Protein AF-A0AAV4I050-F1 (afdb_monomer_lite)

pLDDT: mean 77.62, std 15.53, range [35.84, 94.88]

Sequence (88 aa):
MNSDKLFLPVPDLKVTGGPLYLADLEELVPGQVCLKCPWHKWTFSIDSGCSIKPAGRGLVAKTYPVKVNREGQIYIGFDSFGPSAFEI

Secondary structure (DSSP, 8-state):
-----B----TT-TTT---GGGPEEEEEETTEEEEE-TTT--EEETTT-BEEESTTS--B---B-EEE-TT--EEE--S---GGGG--

Organism: NCBI:txid1093978

Radius of gyration: 14.41 Å; chains: 1; bounding box: 30×42×34 Å

Structure (mmCI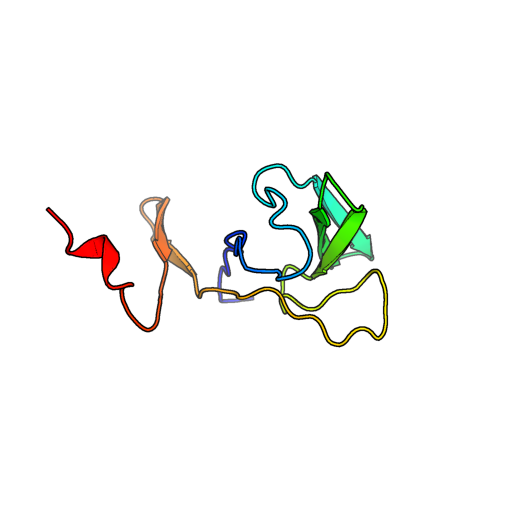F, N/CA/C/O backbone):
data_AF-A0AAV4I050-F1
#
_entry.id   AF-A0AAV4I050-F1
#
loop_
_atom_site.group_PDB
_atom_site.id
_atom_site.type_symbol
_atom_site.label_atom_id
_atom_site.label_alt_id
_atom_site.label_comp_id
_atom_site.label_asym_id
_atom_site.label_entity_id
_atom_site.label_seq_id
_atom_site.pdbx_PDB_ins_code
_atom_site.Cartn_x
_atom_site.Cartn_y
_atom_site.Cartn_z
_atom_site.occupancy
_atom_site.B_iso_or_equiv
_atom_site.auth_seq_id
_atom_site.auth_comp_id
_atom_site.auth_asym_id
_atom_site.auth_atom_id
_atom_site.pdbx_PDB_model_num
ATOM 1 N N . MET A 1 1 ? -12.159 15.594 -0.288 1.00 35.84 1 MET A N 1
ATOM 2 C CA . MET A 1 1 ? -11.368 14.368 -0.518 1.00 35.84 1 MET A CA 1
ATOM 3 C C . MET A 1 1 ? -11.959 13.310 0.393 1.00 35.84 1 MET A C 1
ATOM 5 O O . MET A 1 1 ? -11.801 13.425 1.594 1.00 35.84 1 MET A O 1
ATOM 9 N N . ASN A 1 2 ? -12.795 12.425 -0.152 1.00 40.41 2 ASN A N 1
ATOM 10 C CA . ASN A 1 2 ? -13.674 11.535 0.613 1.00 40.41 2 ASN A CA 1
ATOM 11 C C . ASN A 1 2 ? -13.476 10.103 0.110 1.00 40.41 2 ASN A C 1
ATOM 13 O O . ASN A 1 2 ? -14.062 9.746 -0.907 1.00 40.41 2 ASN A O 1
ATOM 17 N N . SER A 1 3 ? -12.627 9.342 0.802 1.00 39.56 3 SER A N 1
ATOM 18 C CA . SER A 1 3 ? -12.642 7.876 0.929 1.00 39.56 3 SER A CA 1
ATOM 19 C C . SER A 1 3 ? -11.283 7.447 1.487 1.00 39.56 3 SER A C 1
ATOM 21 O O . SER A 1 3 ? -10.302 7.404 0.743 1.00 39.56 3 SER A O 1
ATOM 23 N N . ASP A 1 4 ? -11.232 7.161 2.785 1.00 56.41 4 ASP A N 1
ATOM 24 C CA . ASP A 1 4 ? -10.038 6.689 3.489 1.00 56.41 4 ASP A CA 1
ATOM 25 C C . ASP A 1 4 ? -9.710 5.260 3.036 1.00 56.41 4 ASP A C 1
ATOM 27 O O . ASP A 1 4 ? -10.216 4.287 3.585 1.00 56.41 4 ASP A O 1
ATOM 31 N N . LYS A 1 5 ? -8.911 5.097 1.980 1.00 54.34 5 LYS A N 1
ATOM 32 C CA . LYS A 1 5 ? -8.451 3.773 1.540 1.00 54.34 5 LYS A CA 1
ATOM 33 C C . LYS A 1 5 ? -7.295 3.318 2.434 1.00 54.34 5 LYS A C 1
ATOM 35 O O . LYS A 1 5 ? -6.307 4.032 2.568 1.00 54.34 5 LYS A O 1
ATOM 40 N N . LEU A 1 6 ? -7.389 2.120 3.008 1.00 55.44 6 LEU A N 1
ATOM 41 C CA . LEU A 1 6 ? -6.271 1.466 3.690 1.00 55.44 6 LEU A CA 1
ATOM 42 C C . LEU A 1 6 ? -5.707 0.409 2.754 1.00 55.44 6 LEU A C 1
ATOM 44 O O . LEU A 1 6 ? -6.436 -0.368 2.134 1.00 55.44 6 LEU A O 1
ATOM 48 N N . PHE A 1 7 ? -4.389 0.362 2.680 1.00 56.16 7 PHE A N 1
ATOM 49 C CA . PHE A 1 7 ? -3.682 -0.578 1.835 1.00 56.16 7 PHE A CA 1
ATOM 50 C C . PHE A 1 7 ? -3.239 -1.690 2.746 1.00 56.16 7 PHE A C 1
ATOM 52 O O . PHE A 1 7 ? -2.318 -1.519 3.539 1.00 56.16 7 PHE A O 1
ATOM 59 N N . LEU A 1 8 ? -3.931 -2.821 2.664 1.00 49.97 8 LEU A N 1
ATOM 60 C CA . LEU A 1 8 ? -3.393 -4.020 3.263 1.00 49.97 8 LEU A CA 1
ATOM 61 C C . LEU A 1 8 ? -2.347 -4.593 2.307 1.00 49.97 8 LEU A C 1
ATOM 63 O O . LEU A 1 8 ? -2.656 -4.812 1.133 1.00 49.97 8 LEU A O 1
ATOM 67 N N . PRO A 1 9 ? -1.128 -4.852 2.800 1.00 46.22 9 PRO A N 1
ATOM 68 C CA . PRO A 1 9 ? -0.178 -5.746 2.164 1.00 46.22 9 PRO A CA 1
ATOM 69 C C . PRO A 1 9 ? -0.896 -7.004 1.695 1.00 46.22 9 PRO A C 1
ATOM 71 O O . PRO A 1 9 ? -1.235 -7.852 2.515 1.00 46.22 9 PRO A O 1
ATOM 74 N N . VAL A 1 10 ? -1.154 -7.156 0.399 1.00 44.34 10 VAL A N 1
ATOM 75 C CA . VAL A 1 10 ? -1.475 -8.496 -0.085 1.00 44.34 10 VAL A CA 1
ATOM 76 C C . VAL A 1 10 ? -0.170 -9.278 -0.120 1.00 44.34 10 VAL A C 1
ATOM 78 O O . VAL A 1 10 ? 0.754 -8.862 -0.826 1.00 44.34 10 VAL A O 1
ATOM 81 N N . PRO A 1 11 ? -0.089 -10.417 0.582 1.00 44.06 11 PRO A N 1
ATOM 82 C CA . PRO A 1 11 ? 1.060 -11.312 0.486 1.00 44.06 11 PRO A CA 1
ATOM 83 C C . PRO A 1 11 ? 1.232 -11.902 -0.929 1.00 44.06 11 PRO A C 1
ATOM 85 O O . PRO A 1 11 ? 2.305 -12.387 -1.265 1.00 44.06 11 PRO A O 1
ATOM 88 N N . ASP A 1 12 ? 0.220 -11.782 -1.795 1.00 46.25 12 ASP A N 1
ATOM 89 C CA . ASP A 1 12 ? 0.175 -12.399 -3.126 1.00 46.25 12 ASP A CA 1
ATOM 90 C C . ASP A 1 12 ? 0.717 -11.538 -4.277 1.00 46.25 12 ASP A C 1
ATOM 92 O O . ASP A 1 12 ? 0.352 -11.728 -5.443 1.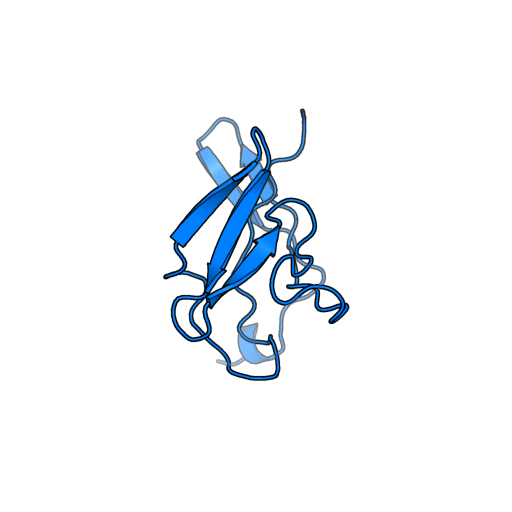00 46.25 12 ASP A O 1
ATOM 96 N N . LEU A 1 13 ? 1.662 -10.631 -4.013 1.00 49.59 13 LEU A N 1
ATOM 97 C CA . LEU A 1 13 ? 2.557 -10.215 -5.092 1.00 49.59 13 LEU A CA 1
ATOM 98 C C . LEU A 1 13 ? 3.441 -11.429 -5.429 1.00 49.59 13 LEU A C 1
ATOM 100 O O . LEU A 1 13 ? 4.511 -11.608 -4.844 1.00 49.59 13 LEU A O 1
ATOM 104 N N . LYS A 1 14 ? 2.930 -12.268 -6.345 1.00 46.19 14 LYS A N 1
ATOM 105 C CA . LYS A 1 14 ? 3.349 -13.625 -6.761 1.00 46.19 14 LYS A CA 1
ATOM 106 C C . LYS A 1 14 ? 4.822 -13.828 -7.141 1.00 46.19 14 LYS A C 1
ATOM 108 O O . LYS A 1 14 ? 5.169 -14.868 -7.688 1.00 46.19 14 LYS A O 1
ATOM 113 N N . VAL A 1 15 ? 5.697 -12.868 -6.872 1.00 45.22 15 VAL A N 1
ATOM 114 C CA . VAL A 1 15 ? 7.121 -12.993 -7.157 1.00 45.22 15 VAL A CA 1
ATOM 115 C C . VAL A 1 15 ? 7.969 -13.083 -5.887 1.00 45.22 15 VAL A C 1
ATOM 117 O O . VAL A 1 15 ? 8.993 -13.745 -5.967 1.00 45.22 15 VAL A O 1
ATOM 120 N N . THR A 1 16 ? 7.554 -12.578 -4.709 1.00 51.41 16 THR A N 1
ATOM 121 C CA . THR A 1 16 ? 8.379 -12.760 -3.482 1.00 51.41 16 THR A CA 1
ATOM 122 C C . THR A 1 16 ? 7.700 -12.624 -2.106 1.00 51.41 16 THR A C 1
ATOM 124 O O . THR A 1 16 ? 8.403 -12.784 -1.117 1.00 51.41 16 THR A O 1
ATOM 127 N N . GLY A 1 17 ? 6.395 -12.356 -1.963 1.00 58.38 17 GLY A N 1
ATOM 128 C CA . GLY A 1 17 ? 5.728 -12.448 -0.641 1.00 58.38 17 GLY A CA 1
ATOM 129 C C . GLY A 1 17 ? 6.294 -11.555 0.481 1.00 58.38 17 GLY A C 1
ATOM 130 O O . GLY A 1 17 ? 6.202 -11.901 1.657 1.00 58.38 17 GLY A O 1
ATOM 131 N N . GLY A 1 18 ? 6.917 -10.422 0.136 1.00 61.78 18 GLY A N 1
ATOM 132 C CA . GLY A 1 18 ? 7.542 -9.537 1.120 1.00 61.78 18 GLY A CA 1
ATOM 133 C C . GLY A 1 18 ? 6.530 -8.854 2.055 1.00 61.78 18 GLY A C 1
ATOM 134 O O . GLY A 1 18 ? 5.428 -8.506 1.621 1.00 61.78 18 GLY A O 1
ATOM 135 N N . PRO A 1 19 ? 6.893 -8.604 3.326 1.00 70.25 19 PRO A N 1
ATOM 136 C CA . PRO A 1 19 ? 6.007 -8.031 4.329 1.00 70.25 19 PRO A CA 1
ATOM 137 C C . PRO A 1 19 ? 5.795 -6.538 4.065 1.00 70.25 19 PRO A C 1
ATOM 139 O O . PRO A 1 19 ? 6.529 -5.698 4.584 1.00 70.25 19 PRO A O 1
ATOM 142 N N . LEU A 1 20 ? 4.780 -6.171 3.273 1.00 72.56 20 LEU A N 1
ATOM 143 C CA . LEU A 1 20 ? 4.504 -4.748 3.020 1.00 72.56 20 LEU A CA 1
ATOM 144 C C . LEU A 1 20 ? 4.027 -4.005 4.284 1.00 72.56 20 LEU A C 1
ATOM 146 O O . LEU A 1 20 ? 4.002 -2.784 4.279 1.00 72.56 20 LEU A O 1
ATOM 150 N N . TYR A 1 21 ? 3.698 -4.699 5.381 1.00 76.12 21 TYR A N 1
ATOM 151 C CA . TYR A 1 21 ? 3.410 -4.050 6.670 1.00 76.12 21 TYR A CA 1
ATOM 152 C C . TYR A 1 21 ? 4.675 -3.473 7.331 1.00 76.12 21 TYR A C 1
ATOM 154 O O . TYR A 1 21 ? 4.568 -2.667 8.246 1.00 76.12 21 TYR A O 1
ATOM 162 N N . LEU A 1 22 ? 5.863 -3.879 6.866 1.00 81.25 22 LEU A N 1
ATOM 163 C CA . LEU A 1 22 ? 7.165 -3.325 7.252 1.00 81.25 22 LEU A CA 1
ATOM 164 C C . LEU A 1 22 ? 7.703 -2.329 6.216 1.00 81.25 22 LEU A C 1
ATOM 166 O O . LEU A 1 22 ? 8.884 -1.993 6.242 1.00 81.25 22 LEU A O 1
ATOM 170 N N . ALA A 1 23 ? 6.891 -1.948 5.233 1.00 84.50 23 ALA A N 1
ATOM 171 C CA . ALA A 1 23 ? 7.322 -1.038 4.191 1.00 84.50 23 ALA A CA 1
ATOM 172 C C . ALA A 1 23 ? 7.372 0.405 4.683 1.00 84.50 23 ALA A C 1
ATOM 174 O O . ALA A 1 23 ? 6.522 0.845 5.457 1.00 84.50 23 ALA A O 1
ATOM 175 N N . ASP A 1 24 ? 8.334 1.147 4.145 1.00 88.25 24 ASP A N 1
ATOM 176 C CA . ASP A 1 24 ? 8.413 2.584 4.353 1.00 88.25 24 ASP A CA 1
ATOM 177 C C . ASP A 1 24 ? 7.307 3.285 3.554 1.00 88.25 24 ASP A C 1
ATOM 179 O O . ASP A 1 24 ? 7.024 2.928 2.400 1.00 88.25 24 ASP A O 1
ATOM 183 N N . LEU A 1 25 ? 6.703 4.301 4.170 1.00 89.62 25 LEU A N 1
ATOM 184 C CA . LEU A 1 25 ? 5.854 5.269 3.485 1.00 89.62 25 LEU A CA 1
ATOM 185 C C . LEU A 1 25 ? 6.735 6.424 3.008 1.00 89.62 25 LEU A C 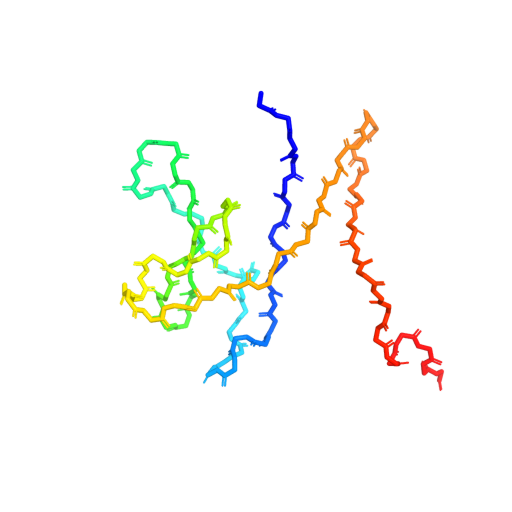1
ATOM 187 O O . LEU A 1 25 ? 7.338 7.125 3.817 1.00 89.62 25 LEU A O 1
ATOM 191 N N . GLU A 1 26 ? 6.813 6.616 1.696 1.00 89.44 26 GLU A N 1
ATOM 192 C CA . GLU A 1 26 ? 7.610 7.669 1.068 1.00 89.44 26 GLU A CA 1
ATOM 193 C C . GLU A 1 26 ? 6.716 8.551 0.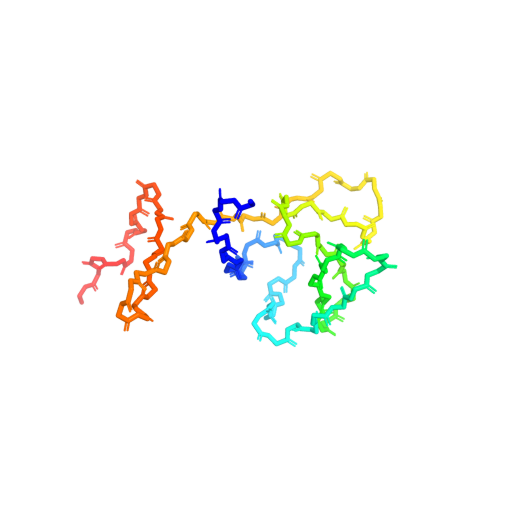197 1.00 89.44 26 GLU A C 1
ATOM 195 O O . GLU A 1 26 ? 5.910 8.057 -0.593 1.00 89.44 26 GLU A O 1
ATOM 200 N N . GLU A 1 27 ? 6.886 9.865 0.291 1.00 89.75 27 GLU A N 1
ATOM 201 C CA . GLU A 1 27 ? 6.292 10.808 -0.652 1.00 89.75 27 GLU A CA 1
ATOM 202 C C . GLU A 1 27 ? 7.258 11.004 -1.828 1.00 89.75 27 GLU A C 1
ATOM 204 O O . GLU A 1 27 ? 8.355 11.538 -1.663 1.00 89.75 27 GLU A O 1
ATOM 209 N N . LEU A 1 28 ? 6.893 10.515 -3.019 1.00 85.75 28 LEU A N 1
ATOM 210 C CA . LEU A 1 28 ? 7.767 10.617 -4.200 1.00 85.75 28 LEU A CA 1
ATOM 211 C C . LEU A 1 28 ? 7.677 11.986 -4.882 1.00 85.75 28 LEU A C 1
ATOM 213 O O . LEU A 1 28 ? 8.667 12.470 -5.427 1.00 85.75 28 LEU A O 1
ATOM 217 N N . VAL A 1 29 ? 6.485 12.578 -4.872 1.00 86.12 29 VAL A N 1
ATOM 218 C CA . VAL A 1 29 ? 6.180 13.944 -5.313 1.00 86.12 29 VAL A CA 1
ATOM 219 C C . VAL A 1 29 ? 5.096 14.504 -4.387 1.00 86.12 29 VAL A C 1
ATOM 221 O O . VAL A 1 29 ? 4.363 13.701 -3.802 1.00 86.12 29 VAL A O 1
ATOM 224 N N . PRO A 1 30 ? 4.951 15.837 -4.263 1.00 88.62 30 PRO A N 1
ATOM 225 C CA . PRO A 1 30 ? 3.964 16.435 -3.369 1.00 88.62 30 PRO A CA 1
ATOM 226 C C . PRO A 1 30 ? 2.552 15.867 -3.579 1.00 88.62 30 PRO A C 1
ATOM 228 O O . PRO A 1 30 ? 2.004 15.929 -4.680 1.00 88.62 30 PRO A O 1
ATOM 231 N N . GLY A 1 31 ? 1.973 15.306 -2.520 1.00 83.75 31 GLY A N 1
ATOM 232 C CA . GLY A 1 31 ? 0.659 14.674 -2.481 1.00 83.75 31 GLY A CA 1
ATOM 233 C C . GLY A 1 31 ? 0.621 13.196 -2.881 1.00 83.75 31 GLY A C 1
ATOM 234 O O . GLY A 1 31 ? -0.434 12.582 -2.747 1.00 83.75 31 GLY A O 1
ATOM 235 N N . GLN A 1 32 ? 1.724 12.601 -3.350 1.00 85.19 32 GLN A N 1
ATOM 236 C CA . GLN A 1 32 ? 1.762 11.200 -3.781 1.00 85.19 32 GLN A CA 1
ATOM 237 C C . GLN A 1 32 ? 2.507 10.320 -2.773 1.00 85.19 32 GLN A C 1
ATOM 239 O O . GLN A 1 32 ? 3.713 10.073 -2.898 1.00 85.19 32 GLN A O 1
ATOM 244 N N . VAL A 1 33 ? 1.761 9.776 -1.811 1.00 88.75 33 VAL A N 1
ATOM 245 C CA . VAL A 1 33 ? 2.295 8.804 -0.851 1.00 88.75 33 VAL A CA 1
ATOM 246 C C . VAL A 1 33 ? 2.399 7.431 -1.512 1.00 88.75 33 VAL A C 1
ATOM 248 O O . VAL A 1 33 ? 1.476 6.931 -2.164 1.00 88.75 33 VAL A O 1
ATOM 251 N N . CYS A 1 34 ? 3.558 6.812 -1.359 1.00 88.44 34 CYS A N 1
ATOM 252 C CA . CYS A 1 34 ? 3.872 5.509 -1.903 1.00 88.44 34 CYS A CA 1
ATOM 253 C C . CYS A 1 34 ? 4.380 4.574 -0.810 1.00 88.44 34 CYS A C 1
ATOM 255 O O . CYS A 1 34 ? 5.007 4.992 0.158 1.00 88.44 34 CYS A O 1
ATOM 257 N N . LEU A 1 35 ? 4.149 3.284 -1.011 1.00 88.75 35 LEU A N 1
ATOM 258 C CA . LEU A 1 35 ? 4.652 2.215 -0.167 1.00 88.75 35 LEU A CA 1
ATOM 259 C C . LEU A 1 35 ? 5.886 1.597 -0.823 1.00 88.75 35 LEU A C 1
ATOM 261 O O . LEU A 1 35 ? 5.815 1.178 -1.982 1.00 88.75 35 LEU A O 1
ATOM 265 N N . LYS A 1 36 ? 7.001 1.489 -0.096 1.00 88.62 36 LYS A N 1
ATOM 266 C CA . LYS A 1 36 ? 8.251 0.898 -0.591 1.00 88.62 36 LYS A CA 1
ATOM 267 C C . LYS A 1 36 ? 8.589 -0.404 0.122 1.00 88.62 36 LYS A C 1
ATOM 269 O O . LYS A 1 36 ? 8.956 -0.424 1.291 1.00 88.62 36 LYS A O 1
ATOM 274 N N . CYS A 1 37 ? 8.517 -1.505 -0.621 1.00 83.75 37 CYS A N 1
ATOM 275 C CA . CYS A 1 37 ? 8.796 -2.840 -0.105 1.00 83.75 37 CYS A CA 1
ATOM 276 C C . CYS A 1 37 ? 10.221 -2.926 0.480 1.00 83.75 37 CYS A C 1
ATOM 278 O O . CYS A 1 37 ? 11.186 -2.592 -0.219 1.00 83.75 37 CYS A O 1
ATOM 280 N N . PRO A 1 38 ? 10.397 -3.443 1.709 1.00 84.31 38 PRO A N 1
ATOM 281 C CA . PRO A 1 38 ? 11.706 -3.493 2.351 1.00 84.31 38 PRO A CA 1
ATOM 282 C C . PRO A 1 38 ? 12.664 -4.470 1.659 1.00 84.31 38 PRO A C 1
ATOM 284 O O . PRO A 1 38 ? 13.871 -4.232 1.665 1.00 84.31 38 PRO A O 1
ATOM 287 N N . TRP A 1 39 ? 12.143 -5.530 1.031 1.00 83.94 39 TRP A N 1
ATOM 288 C CA . TRP A 1 39 ? 12.952 -6.612 0.461 1.00 83.94 39 TRP A CA 1
ATOM 289 C C . TRP A 1 39 ? 13.552 -6.253 -0.897 1.00 83.94 39 TRP A C 1
ATOM 291 O O . TRP A 1 39 ? 14.765 -6.241 -1.057 1.00 83.94 39 TRP A O 1
ATOM 301 N N . HIS A 1 40 ? 12.710 -5.920 -1.872 1.00 82.88 40 HIS A N 1
ATOM 302 C CA . HIS A 1 40 ? 13.136 -5.699 -3.261 1.00 82.88 40 HIS A CA 1
ATOM 303 C C . HIS A 1 40 ? 12.956 -4.247 -3.724 1.00 82.88 40 HIS A C 1
ATOM 305 O O . HIS A 1 40 ? 13.143 -3.945 -4.900 1.00 82.88 40 HIS A O 1
ATOM 311 N N . LYS A 1 41 ? 12.605 -3.338 -2.802 1.00 86.12 41 LYS A N 1
ATOM 312 C CA . LYS A 1 41 ? 12.503 -1.883 -3.023 1.00 86.12 41 LYS A CA 1
ATOM 313 C C . LYS A 1 41 ? 11.483 -1.460 -4.078 1.00 86.12 41 LYS A C 1
ATOM 315 O O . LYS A 1 41 ? 11.551 -0.346 -4.589 1.00 86.12 41 LYS A O 1
ATOM 320 N N . TRP A 1 42 ? 10.525 -2.330 -4.392 1.00 87.31 42 TRP A N 1
ATOM 321 C CA . TRP A 1 42 ? 9.426 -1.956 -5.274 1.00 87.31 42 TRP A CA 1
ATOM 322 C C . TRP A 1 42 ? 8.536 -0.933 -4.589 1.00 87.31 42 TRP A C 1
ATOM 324 O O . TRP A 1 42 ? 8.255 -1.048 -3.397 1.00 87.31 42 TRP A O 1
ATOM 334 N N . THR A 1 43 ? 8.099 0.047 -5.363 1.00 88.50 43 THR A N 1
ATOM 335 C CA . THR A 1 43 ? 7.310 1.174 -4.893 1.00 88.50 43 THR A CA 1
ATOM 336 C C . THR A 1 43 ? 5.932 1.121 -5.522 1.00 88.50 43 THR A C 1
ATOM 338 O O . THR A 1 43 ? 5.817 0.975 -6.741 1.00 88.50 43 THR A O 1
ATOM 341 N N . PHE A 1 44 ? 4.899 1.263 -4.703 1.00 86.94 44 PHE A N 1
ATOM 342 C CA . PHE A 1 44 ? 3.500 1.208 -5.110 1.00 86.94 44 PHE A CA 1
ATOM 343 C C . PHE A 1 44 ? 2.766 2.467 -4.663 1.00 86.94 44 PHE A C 1
ATOM 345 O O . PHE A 1 44 ? 3.019 2.969 -3.573 1.00 86.94 44 PHE A O 1
ATOM 352 N N . SER A 1 45 ? 1.849 2.967 -5.486 1.00 85.81 45 SER A N 1
ATOM 353 C CA . SER A 1 45 ? 0.971 4.079 -5.109 1.00 85.81 45 SER A CA 1
ATOM 354 C C . SER A 1 45 ? -0.081 3.618 -4.099 1.00 85.81 45 SER A C 1
ATOM 356 O O . SER A 1 45 ? -0.754 2.609 -4.316 1.00 85.81 45 SER A O 1
ATOM 358 N N . ILE A 1 46 ? -0.270 4.415 -3.047 1.00 82.88 46 ILE A N 1
ATOM 359 C CA . ILE A 1 46 ? -1.315 4.255 -2.021 1.00 82.88 46 ILE A CA 1
ATOM 360 C C . ILE A 1 46 ? -2.657 4.834 -2.495 1.00 82.88 46 ILE A C 1
ATOM 362 O O . ILE A 1 46 ? -3.586 4.961 -1.732 1.00 82.88 46 ILE A O 1
ATOM 366 N N . ASP A 1 47 ? -2.844 5.179 -3.762 1.00 81.50 47 ASP A N 1
ATOM 367 C CA . ASP A 1 47 ? -4.183 5.571 -4.249 1.00 81.50 47 ASP A CA 1
ATOM 368 C C . ASP A 1 47 ? -4.786 4.502 -5.155 1.00 81.50 47 ASP A C 1
ATOM 370 O O . ASP A 1 47 ? -6.002 4.260 -5.174 1.00 81.50 47 ASP A O 1
ATOM 374 N N . SER A 1 48 ? -3.898 3.847 -5.902 1.00 80.56 48 SER A N 1
ATOM 375 C CA . SER A 1 48 ? -4.225 2.939 -6.997 1.00 80.56 48 SER A CA 1
ATOM 376 C C . SER A 1 48 ? -3.736 1.508 -6.776 1.00 80.56 48 SER A C 1
ATOM 378 O O . SER A 1 48 ? -4.221 0.599 -7.440 1.00 80.56 48 SER A O 1
ATOM 380 N N . GLY A 1 49 ? -2.761 1.292 -5.888 1.00 81.56 49 GLY A N 1
ATOM 381 C CA . GLY A 1 49 ? -2.039 0.023 -5.767 1.00 81.56 49 GLY A CA 1
ATOM 382 C C . GLY A 1 49 ? -1.053 -0.233 -6.914 1.00 81.56 49 GLY A C 1
ATOM 383 O O . GLY A 1 49 ? -0.316 -1.217 -6.876 1.00 81.56 49 GLY A O 1
ATOM 384 N N . CYS A 1 50 ? -1.000 0.631 -7.933 1.00 85.44 50 CYS A N 1
ATOM 385 C CA . CYS A 1 50 ? -0.128 0.457 -9.090 1.00 85.44 50 CYS A CA 1
ATOM 386 C C . CYS A 1 50 ? 1.351 0.565 -8.705 1.00 85.44 50 CYS A C 1
ATOM 388 O O . CYS A 1 50 ? 1.750 1.442 -7.935 1.00 85.44 50 CYS A O 1
ATOM 390 N N . SER A 1 51 ? 2.180 -0.294 -9.296 1.00 86.50 51 SER A N 1
ATOM 391 C CA . SER A 1 51 ? 3.632 -0.206 -9.187 1.00 86.50 51 SER A CA 1
ATOM 392 C C . SER A 1 51 ? 4.145 1.040 -9.909 1.00 86.50 51 SER A C 1
ATOM 394 O O . SER A 1 51 ? 3.949 1.214 -11.111 1.00 86.50 51 SER A O 1
ATOM 396 N N . ILE A 1 52 ? 4.816 1.902 -9.150 1.00 88.25 52 ILE A N 1
ATOM 397 C CA . ILE A 1 52 ? 5.530 3.083 -9.638 1.00 88.25 52 ILE A CA 1
ATOM 398 C C . ILE A 1 52 ? 6.970 2.708 -9.996 1.00 88.25 52 ILE A C 1
ATOM 400 O O . ILE A 1 52 ? 7.517 3.181 -10.992 1.00 88.25 52 ILE A O 1
ATOM 404 N N . LYS A 1 53 ? 7.591 1.837 -9.190 1.00 86.50 53 LYS A N 1
ATOM 405 C CA . LYS A 1 53 ? 8.943 1.314 -9.419 1.00 86.50 53 LYS A CA 1
ATOM 406 C C . LYS A 1 53 ? 8.963 -0.194 -9.142 1.00 86.50 53 LYS A C 1
ATOM 408 O O . LYS A 1 53 ? 8.576 -0.591 -8.045 1.00 86.50 53 LYS A O 1
ATOM 413 N N . PRO A 1 54 ? 9.454 -1.031 -10.069 1.00 83.31 54 PRO A N 1
ATOM 414 C CA . PRO A 1 54 ? 9.847 -0.699 -11.441 1.00 83.31 54 PRO A CA 1
ATOM 415 C C . PRO A 1 54 ? 8.648 -0.264 -12.305 1.00 83.31 54 PRO A C 1
ATOM 417 O O . PRO A 1 54 ? 7.581 -0.872 -12.256 1.00 83.31 54 PRO A O 1
ATOM 420 N N . ALA A 1 55 ? 8.840 0.769 -13.126 1.00 83.31 55 ALA A N 1
ATOM 421 C CA . ALA A 1 55 ? 7.807 1.253 -14.039 1.00 83.31 55 ALA A CA 1
ATOM 422 C C . ALA A 1 55 ? 7.488 0.224 -15.142 1.00 83.31 55 ALA A C 1
ATOM 424 O O . ALA A 1 55 ? 8.311 -0.630 -15.477 1.00 83.31 55 ALA A O 1
ATOM 425 N N . GLY A 1 56 ? 6.289 0.312 -15.726 1.00 77.38 56 GLY A N 1
ATOM 426 C CA . GLY A 1 56 ? 5.919 -0.448 -16.928 1.00 77.38 56 GLY A CA 1
ATOM 427 C C . GLY A 1 56 ? 5.659 -1.945 -16.724 1.00 77.38 56 GLY A C 1
ATOM 428 O O . GLY A 1 56 ? 5.463 -2.661 -17.699 1.00 77.38 56 GLY A O 1
ATOM 429 N N . ARG A 1 57 ? 5.632 -2.444 -15.481 1.00 74.00 57 ARG A N 1
ATOM 430 C CA . ARG A 1 57 ? 5.327 -3.860 -15.198 1.00 74.00 57 ARG A CA 1
ATOM 431 C C . ARG A 1 57 ? 3.832 -4.184 -15.143 1.00 74.00 57 ARG A C 1
ATOM 433 O O . ARG A 1 57 ? 3.489 -5.358 -15.100 1.00 74.00 57 ARG A O 1
ATOM 440 N N . GLY A 1 58 ? 2.959 -3.172 -15.107 1.00 76.00 58 GLY A N 1
ATOM 441 C CA . GLY A 1 58 ? 1.506 -3.368 -14.996 1.00 76.00 58 GLY A CA 1
ATOM 442 C C . GLY A 1 58 ? 1.072 -4.081 -13.709 1.00 76.00 58 GLY A C 1
ATOM 443 O O . GLY A 1 58 ? -0.019 -4.635 -13.650 1.00 76.00 58 GLY A O 1
ATOM 444 N N . LEU A 1 59 ? 1.936 -4.108 -12.690 1.00 79.81 59 LEU A N 1
ATOM 445 C CA . LEU A 1 59 ? 1.661 -4.786 -11.429 1.00 79.81 59 LEU A CA 1
ATOM 446 C C . LEU A 1 59 ? 0.839 -3.877 -10.529 1.00 79.81 59 LEU A C 1
ATOM 448 O O . LEU A 1 59 ? 1.198 -2.719 -10.314 1.00 79.81 59 LEU A O 1
ATOM 452 N N . VAL A 1 60 ? -0.240 -4.428 -9.986 1.00 81.31 60 VAL A N 1
ATOM 453 C CA . VAL A 1 60 ? -1.159 -3.729 -9.093 1.00 81.31 60 VAL A CA 1
ATOM 454 C C . VAL A 1 60 ? -1.290 -4.557 -7.824 1.00 81.31 60 VAL A C 1
ATOM 456 O O . VAL A 1 60 ? -1.677 -5.725 -7.871 1.00 81.31 60 VAL A O 1
ATOM 459 N N . ALA A 1 61 ? -0.930 -3.966 -6.689 1.00 77.62 61 ALA A N 1
ATOM 460 C CA . ALA A 1 61 ? -1.226 -4.539 -5.388 1.00 77.62 61 ALA A CA 1
ATOM 461 C C . ALA A 1 61 ? -2.743 -4.499 -5.163 1.00 77.62 61 ALA A C 1
ATOM 463 O O . ALA A 1 61 ? -3.392 -3.490 -5.438 1.00 77.62 61 ALA A O 1
ATOM 464 N N . LYS A 1 62 ? -3.316 -5.594 -4.661 1.00 78.88 62 LYS A N 1
ATOM 465 C CA . LYS A 1 62 ? -4.725 -5.640 -4.256 1.00 78.88 62 LYS A CA 1
ATOM 466 C C . LYS A 1 62 ? -4.974 -4.583 -3.181 1.00 78.88 62 LYS A C 1
ATOM 468 O O . LYS A 1 62 ? -4.172 -4.411 -2.267 1.00 78.88 62 LYS A O 1
ATOM 473 N N . THR A 1 63 ? -6.101 -3.899 -3.299 1.00 77.75 63 THR A N 1
ATOM 474 C CA . THR A 1 63 ? -6.524 -2.850 -2.372 1.00 77.75 63 THR A CA 1
ATOM 475 C C . THR A 1 63 ? -7.895 -3.203 -1.821 1.00 77.75 63 THR A C 1
ATOM 477 O O . THR A 1 63 ? -8.648 -3.940 -2.459 1.00 77.75 63 THR A O 1
ATOM 480 N N . TYR A 1 64 ? -8.203 -2.694 -0.632 1.00 83.06 64 TYR A N 1
ATOM 481 C CA . TYR A 1 64 ? -9.493 -2.899 0.011 1.00 83.06 64 TYR A CA 1
ATOM 482 C C . TYR A 1 64 ? -10.064 -1.540 0.425 1.00 83.06 64 TYR A C 1
ATOM 484 O O . TYR A 1 64 ? -9.319 -0.690 0.922 1.00 83.06 64 TYR A O 1
ATOM 492 N N . PRO A 1 65 ? -11.363 -1.287 0.204 1.00 85.12 65 PRO A N 1
ATOM 493 C CA . PRO A 1 65 ? -11.993 -0.077 0.703 1.00 85.12 65 PRO A CA 1
ATOM 494 C C . PRO A 1 65 ? -11.940 -0.061 2.229 1.00 85.12 65 PRO A C 1
ATOM 496 O O . PRO A 1 65 ? -12.211 -1.074 2.877 1.00 85.12 65 PRO A O 1
ATOM 499 N N . VAL A 1 66 ? -11.633 1.104 2.795 1.00 85.94 66 VAL A N 1
ATOM 500 C CA . VAL A 1 66 ? -11.667 1.310 4.240 1.00 85.94 66 VAL A CA 1
ATOM 501 C C . VAL A 1 66 ? -12.557 2.483 4.600 1.00 85.94 66 VAL A C 1
ATOM 503 O O . VAL A 1 66 ? -12.853 3.372 3.801 1.00 85.94 66 VAL A O 1
ATOM 506 N N . LYS A 1 67 ? -13.087 2.405 5.813 1.00 88.06 67 LYS A N 1
ATOM 507 C CA . LYS A 1 67 ? -13.874 3.452 6.432 1.00 88.06 67 LYS A CA 1
ATOM 508 C C . LYS A 1 67 ? -13.446 3.576 7.882 1.00 88.06 67 LYS A C 1
ATOM 510 O O . LYS A 1 67 ? -13.459 2.583 8.607 1.00 88.06 67 LYS A O 1
ATOM 515 N N . VAL A 1 68 ? -13.135 4.794 8.303 1.00 90.12 68 VAL A N 1
ATOM 516 C CA . VAL A 1 68 ? -12.981 5.133 9.717 1.00 90.12 68 VAL A CA 1
ATOM 517 C C . VAL A 1 68 ? -14.275 5.798 10.172 1.00 90.12 68 VAL A C 1
ATOM 519 O O . VAL A 1 68 ? -14.774 6.718 9.520 1.00 90.12 68 VAL A O 1
ATOM 522 N N . ASN A 1 69 ? -14.898 5.292 11.235 1.00 91.88 69 ASN A N 1
ATOM 523 C CA . ASN A 1 69 ? -16.081 5.945 11.795 1.00 91.88 69 ASN A CA 1
ATOM 524 C C . ASN A 1 69 ? -15.685 7.077 12.763 1.00 91.88 69 ASN A C 1
ATOM 526 O O . ASN A 1 69 ? -14.513 7.294 13.059 1.00 91.88 69 ASN A O 1
ATOM 530 N N . ARG A 1 70 ? -16.679 7.810 13.280 1.00 92.62 70 ARG A N 1
ATOM 531 C CA . ARG A 1 70 ? -16.444 8.926 14.217 1.00 92.62 70 ARG A CA 1
ATOM 532 C C . ARG A 1 70 ? -15.839 8.493 15.557 1.00 92.62 70 ARG A C 1
ATOM 534 O O . ARG A 1 70 ? -15.319 9.335 16.275 1.00 92.62 70 ARG A O 1
ATOM 541 N N . GLU A 1 71 ? -15.913 7.207 15.879 1.00 94.88 71 GLU A N 1
ATOM 542 C CA . GLU A 1 71 ? -15.383 6.608 17.107 1.00 94.88 71 GLU A CA 1
ATOM 543 C C . GLU A 1 71 ? -13.947 6.086 16.920 1.00 94.88 71 GLU A C 1
ATOM 545 O O . GLU A 1 71 ? -13.360 5.542 17.850 1.00 94.88 71 GLU A O 1
ATOM 550 N N . GLY A 1 72 ? -13.367 6.242 15.723 1.00 89.06 72 GLY A N 1
ATOM 551 C CA . GLY A 1 72 ? -12.017 5.774 15.405 1.00 89.06 72 GLY A CA 1
ATOM 552 C C . GLY A 1 72 ? -11.929 4.286 15.055 1.00 89.06 72 GLY A C 1
ATOM 553 O O . GLY A 1 72 ? -10.829 3.752 14.935 1.00 89.06 72 GLY A O 1
ATOM 554 N N . GLN A 1 73 ? -13.058 3.600 14.866 1.00 92.75 73 GLN A N 1
ATOM 555 C CA . GLN A 1 73 ? -13.074 2.201 14.441 1.00 92.75 73 GLN A CA 1
ATOM 556 C C . GLN A 1 73 ? -12.796 2.096 12.941 1.00 92.75 73 GLN A C 1
ATOM 558 O O . GLN A 1 73 ? -13.379 2.829 12.135 1.00 92.75 73 GLN A O 1
ATOM 563 N N . ILE A 1 74 ? -11.924 1.155 12.576 1.00 89.69 74 ILE A N 1
ATOM 564 C CA . ILE A 1 74 ? -11.506 0.896 11.198 1.00 89.69 74 ILE A CA 1
ATOM 565 C C . ILE A 1 74 ? -12.302 -0.290 10.653 1.00 89.69 74 ILE A C 1
ATOM 567 O O . ILE A 1 74 ? -12.249 -1.390 11.200 1.00 89.69 74 ILE A O 1
ATOM 571 N N . TYR A 1 75 ? -13.005 -0.073 9.546 1.00 88.75 75 TYR A N 1
ATOM 572 C CA . TYR A 1 75 ? -13.733 -1.104 8.813 1.00 88.75 75 TYR A CA 1
ATOM 573 C C . TYR A 1 75 ? -13.049 -1.370 7.484 1.00 88.75 75 TYR A C 1
ATOM 575 O O . TYR A 1 75 ? -12.743 -0.429 6.753 1.00 88.75 75 TYR A O 1
ATOM 583 N N . ILE A 1 76 ? -12.860 -2.645 7.156 1.00 88.19 76 ILE A N 1
ATOM 584 C CA . ILE A 1 76 ? -12.238 -3.088 5.909 1.00 88.19 76 ILE A CA 1
ATOM 585 C C . ILE A 1 76 ? -13.287 -3.849 5.108 1.00 88.19 76 ILE A C 1
ATOM 587 O O . ILE A 1 76 ? -13.824 -4.846 5.586 1.00 88.19 76 ILE A O 1
ATOM 591 N N . GLY A 1 77 ? -13.609 -3.359 3.913 1.00 89.56 77 GLY A N 1
ATOM 592 C CA . GLY A 1 77 ? -14.506 -4.053 2.996 1.00 89.56 77 GLY A CA 1
ATOM 593 C C . GLY A 1 77 ? -13.739 -5.057 2.142 1.00 89.56 77 GLY A C 1
ATOM 594 O O . GLY A 1 77 ? -12.634 -4.778 1.688 1.00 89.56 77 GLY A O 1
ATOM 595 N N . PHE A 1 78 ? -14.329 -6.222 1.913 1.00 89.12 78 PHE A N 1
ATOM 596 C CA . PHE A 1 78 ? -13.792 -7.286 1.070 1.00 89.12 78 PHE A CA 1
ATOM 597 C C . PHE A 1 78 ? -14.953 -8.022 0.397 1.00 89.12 78 PHE A C 1
ATOM 599 O O . PHE A 1 78 ? -16.067 -8.024 0.918 1.00 89.12 78 PHE A O 1
ATOM 606 N N . ASP A 1 79 ? -14.694 -8.644 -0.752 1.00 86.81 79 ASP A N 1
ATOM 607 C CA . ASP A 1 79 ? -15.751 -9.287 -1.545 1.00 86.81 79 ASP A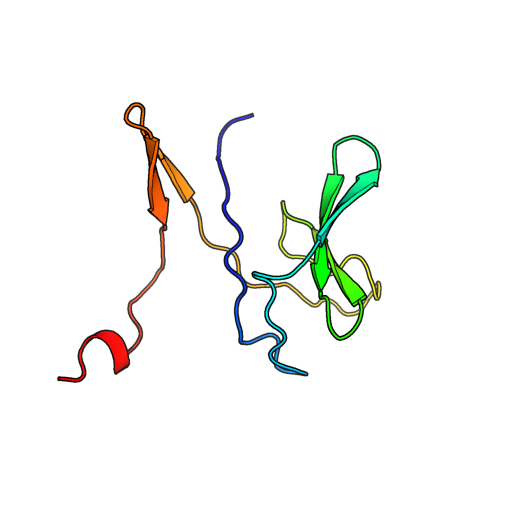 CA 1
ATOM 608 C C . ASP A 1 79 ? -16.212 -10.620 -0.942 1.00 86.81 79 ASP A C 1
ATOM 610 O O . ASP A 1 79 ? -17.383 -10.983 -1.024 1.00 86.81 79 ASP A O 1
ATOM 614 N N . SER A 1 80 ? -15.286 -11.367 -0.336 1.00 88.38 80 SER A N 1
ATOM 615 C CA . SER A 1 80 ? -15.559 -12.689 0.221 1.00 88.38 80 SER A CA 1
ATOM 616 C C . SER A 1 80 ? -14.536 -13.086 1.278 1.00 88.38 80 SER A C 1
ATOM 618 O O . SER A 1 80 ? -13.384 -12.646 1.253 1.00 88.38 80 SER A O 1
ATOM 620 N N . PHE A 1 81 ? -14.939 -13.985 2.171 1.00 86.00 81 PHE A N 1
ATOM 621 C CA . PHE A 1 81 ? -14.017 -14.688 3.057 1.00 86.00 81 PHE A CA 1
ATOM 622 C C . PHE A 1 81 ? -13.280 -15.796 2.298 1.00 86.00 81 PHE A C 1
ATOM 624 O O . PHE A 1 81 ? -13.839 -16.421 1.395 1.00 86.00 81 PHE A O 1
ATOM 631 N N . GLY A 1 82 ? -12.022 -16.041 2.667 1.00 84.50 82 GLY A N 1
ATOM 632 C CA . GLY A 1 82 ? -11.303 -17.236 2.225 1.00 84.50 82 GLY A CA 1
ATOM 633 C C . GLY A 1 82 ? -11.823 -18.490 2.946 1.00 84.50 82 GLY A C 1
ATOM 634 O O . GLY A 1 82 ? -12.316 -18.361 4.067 1.00 84.50 82 GLY A O 1
ATOM 635 N N . PRO A 1 83 ? -11.693 -19.696 2.360 1.00 87.19 83 PRO A N 1
ATOM 636 C CA . PRO A 1 83 ? -12.157 -20.941 2.986 1.00 87.19 83 PRO A CA 1
ATOM 637 C C . PRO A 1 83 ? -11.582 -21.176 4.389 1.00 87.19 83 PRO A C 1
ATOM 639 O O . PRO A 1 83 ? -12.309 -21.572 5.294 1.00 87.19 83 PRO A O 1
ATOM 64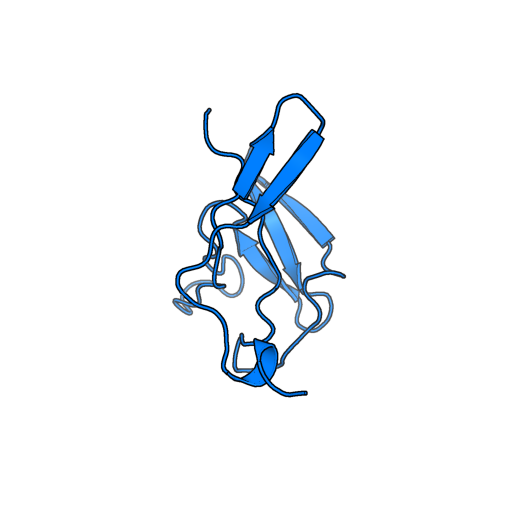2 N N . SER A 1 84 ? -10.313 -20.812 4.591 1.00 87.50 84 SER A N 1
ATOM 643 C CA . SER A 1 84 ? -9.605 -20.946 5.867 1.00 87.50 84 SER A CA 1
ATOM 644 C C . SER A 1 84 ? -10.208 -20.131 7.013 1.00 87.50 84 SER A C 1
ATOM 646 O O . SER A 1 84 ? -9.906 -20.388 8.170 1.00 87.50 84 SER A O 1
ATOM 648 N N . ALA A 1 85 ? -11.060 -19.141 6.725 1.00 84.25 85 ALA A N 1
ATOM 649 C CA . ALA A 1 85 ? -11.771 -18.393 7.761 1.00 84.25 85 ALA A CA 1
ATOM 650 C C . ALA A 1 85 ? -12.815 -19.247 8.505 1.00 84.25 85 ALA A C 1
ATOM 652 O O . ALA A 1 85 ? -13.319 -18.821 9.542 1.00 84.25 85 ALA A O 1
ATOM 653 N N . PHE A 1 86 ? -13.154 -20.420 7.966 1.00 87.25 86 PHE A N 1
ATOM 654 C CA . PHE A 1 86 ? -14.166 -21.328 8.502 1.00 87.25 86 PHE A CA 1
ATOM 655 C C . PHE A 1 86 ? -13.588 -22.683 8.929 1.00 87.25 86 PHE A C 1
ATOM 657 O O . PHE A 1 86 ? -14.345 -23.572 9.312 1.00 87.25 86 PHE A O 1
ATOM 664 N N . GLU A 1 87 ? -12.269 -22.855 8.842 1.00 89.31 87 GLU A N 1
ATOM 665 C CA . GLU A 1 87 ? -11.582 -24.050 9.330 1.00 89.31 87 GLU A CA 1
ATOM 666 C C . GLU A 1 87 ? -11.456 -23.952 10.861 1.00 89.31 87 GLU A C 1
ATOM 668 O O . GLU A 1 87 ? -10.998 -22.934 11.384 1.00 89.31 87 GLU A O 1
ATOM 673 N N . ILE A 1 88 ? -11.931 -24.986 11.569 1.00 71.06 88 ILE A N 1
ATOM 674 C CA . ILE A 1 88 ? -11.908 -25.121 13.039 1.00 71.06 88 ILE A CA 1
ATOM 675 C C . ILE A 1 88 ? -10.869 -26.169 13.422 1.00 71.06 88 ILE A C 1
ATOM 677 O O . ILE A 1 88 ? -10.887 -27.249 12.787 1.00 71.06 88 ILE A O 1
#

Foldseek 3Di:
DDFPWDFQQDLPPVPHSAHLVPWDFDDPDVPWTWTAGPPPRFIATSVFQATPPVPPPRDGRDTWTWDQDPVRDIDTDDDDDDPVVPDD

InterPro domains:
  IPR036922 Rieske [2Fe-2S] iron-sulphur domain superfamily [G3DSA:2.102.10.10] (15-86)
  IPR036922 Rieske [2Fe-2S] iron-sulphur domain superfamily [SSF50022] (29-81)
  IPR054716 Soluble Rieske-type ferredoxin domain [PF22543] (16-49)